Protein AF-A0A7J9YSD1-F1 (afdb_monomer_lite)

Foldseek 3Di:
DPVVVVVPDDVVCVVVVVVVVVVVVCLCPVQLVVQLVVDDDPVSNVVSNVVSVVVVVVVVVVVVVVVVVCVVCVVVVVVVVVD

Sequence (83 aa):
MTVFFAARIGTEYLLFGGAGLVSLLAFAALILAPAIGSFGRTWEKATAVLVSVFVLAALLAIGVAIGVLIVYYWDDINHLFGG

Radius of gyration: 18.74 Å; chains: 1; bounding box: 45×14×51 Å

Secondary structure (DSSP, 8-state):
--HHHHTTS-HHHHHHHHHHHHHHHHHIIIIIHHHHHT-SSHHHHHHHHHHHHHHHHHHHHHHHHHHHHHHHTHHHHHHHTT-

Structure (mmCIF, N/CA/C/O backbone):
data_AF-A0A7J9YSD1-F1
#
_entry.id   AF-A0A7J9YSD1-F1
#
loop_
_atom_site.group_PDB
_atom_site.id
_atom_site.type_symbol
_atom_site.label_atom_id
_atom_site.label_alt_id
_atom_site.label_comp_id
_atom_site.label_asym_id
_atom_site.label_entity_id
_atom_site.label_seq_id
_atom_site.pdbx_PDB_ins_code
_atom_site.Cartn_x
_atom_site.Cartn_y
_atom_site.Cartn_z
_atom_site.occupancy
_atom_site.B_iso_or_equiv
_atom_site.auth_seq_id
_atom_site.auth_comp_id
_atom_site.auth_asym_id
_atom_site.auth_atom_id
_atom_site.pdbx_PDB_model_num
ATOM 1 N N . MET A 1 1 ? 26.674 3.485 9.669 1.00 46.41 1 MET A N 1
ATOM 2 C CA . MET A 1 1 ? 26.583 2.006 9.611 1.00 46.41 1 MET A CA 1
ATOM 3 C C . MET A 1 1 ? 25.308 1.489 8.917 1.00 46.41 1 MET A C 1
ATOM 5 O O . MET A 1 1 ? 25.066 0.296 8.944 1.00 46.41 1 MET A O 1
ATOM 9 N N . THR A 1 2 ? 24.516 2.335 8.242 1.00 52.38 2 THR A N 1
ATOM 10 C CA . THR A 1 2 ? 23.284 1.933 7.517 1.00 52.38 2 THR A CA 1
ATOM 11 C C . THR A 1 2 ? 23.401 2.045 5.990 1.00 52.38 2 THR A C 1
ATOM 13 O O . THR A 1 2 ? 22.723 1.328 5.264 1.00 52.38 2 THR A O 1
ATOM 16 N N . VAL A 1 3 ? 24.316 2.879 5.484 1.00 54.91 3 VAL A N 1
ATOM 17 C CA . VAL A 1 3 ? 24.467 3.159 4.040 1.00 54.91 3 VAL A CA 1
ATOM 18 C C . VAL A 1 3 ? 25.049 1.971 3.250 1.00 54.91 3 VAL A C 1
ATOM 20 O O . VAL A 1 3 ? 24.754 1.801 2.072 1.00 54.91 3 VAL A O 1
ATOM 23 N N . PHE A 1 4 ? 25.815 1.090 3.905 1.00 52.75 4 PHE A N 1
ATOM 24 C CA . PHE A 1 4 ? 26.447 -0.070 3.257 1.00 52.75 4 PHE A CA 1
ATOM 25 C C . PHE A 1 4 ? 25.460 -1.169 2.821 1.00 52.75 4 PHE A C 1
ATOM 27 O O . PHE A 1 4 ? 25.783 -1.932 1.914 1.00 52.75 4 PHE A O 1
ATOM 34 N N . PHE A 1 5 ? 24.266 -1.249 3.427 1.00 53.38 5 PHE A N 1
ATOM 35 C CA . PHE A 1 5 ? 23.226 -2.206 3.020 1.00 53.38 5 PHE A CA 1
ATOM 36 C C . PHE A 1 5 ? 22.494 -1.748 1.755 1.00 53.38 5 PHE A C 1
ATOM 38 O O . PHE A 1 5 ? 22.340 -2.535 0.828 1.00 53.38 5 PHE A O 1
ATOM 45 N N . ALA A 1 6 ? 22.112 -0.468 1.677 1.00 56.91 6 ALA A N 1
ATOM 46 C CA . ALA A 1 6 ? 21.460 0.098 0.494 1.00 56.91 6 ALA A CA 1
ATOM 47 C C . ALA A 1 6 ? 22.362 0.058 -0.752 1.00 56.91 6 ALA A C 1
ATOM 49 O O . ALA A 1 6 ? 21.875 -0.183 -1.848 1.00 56.91 6 ALA A O 1
ATOM 50 N N . ALA A 1 7 ? 23.681 0.211 -0.586 1.00 61.09 7 ALA A N 1
ATOM 51 C CA . ALA A 1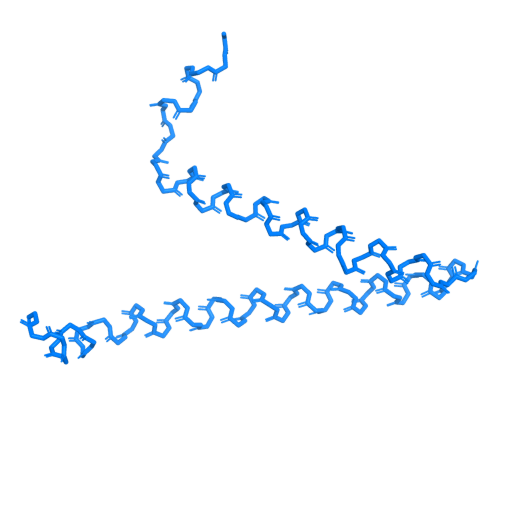 7 ? 24.641 0.199 -1.691 1.00 61.09 7 ALA A CA 1
ATOM 52 C C . ALA A 1 7 ? 24.787 -1.161 -2.410 1.00 61.09 7 ALA A C 1
ATOM 54 O O . ALA A 1 7 ? 25.351 -1.207 -3.500 1.00 61.09 7 ALA A O 1
ATOM 55 N N . ARG A 1 8 ? 24.312 -2.271 -1.819 1.00 66.25 8 ARG A N 1
ATOM 56 C CA . ARG A 1 8 ? 24.320 -3.607 -2.452 1.00 66.25 8 ARG A CA 1
ATOM 57 C C . ARG A 1 8 ? 22.987 -4.008 -3.079 1.00 66.25 8 ARG A C 1
ATOM 59 O O . ARG A 1 8 ? 22.918 -5.051 -3.722 1.00 66.25 8 ARG A O 1
ATOM 66 N N . ILE A 1 9 ? 21.937 -3.228 -2.852 1.00 70.69 9 ILE A N 1
ATOM 67 C CA . ILE A 1 9 ? 20.592 -3.515 -3.337 1.00 70.69 9 ILE A CA 1
ATOM 68 C C . ILE A 1 9 ? 20.404 -2.740 -4.646 1.00 70.69 9 ILE A C 1
ATOM 70 O O . ILE A 1 9 ? 20.705 -1.549 -4.704 1.00 70.69 9 ILE A O 1
ATOM 74 N N . GLY A 1 10 ? 19.930 -3.414 -5.699 1.00 78.69 10 GLY A N 1
ATOM 75 C CA . GLY A 1 10 ? 19.643 -2.771 -6.985 1.00 78.69 10 GLY A CA 1
ATOM 76 C C . GLY A 1 10 ? 18.668 -1.601 -6.826 1.00 78.69 10 GLY A C 1
ATOM 77 O O . GLY A 1 10 ? 17.748 -1.659 -6.004 1.00 78.69 10 GLY A O 1
ATOM 78 N N . THR A 1 11 ? 18.866 -0.528 -7.596 1.00 81.44 11 THR A N 1
ATOM 79 C CA . THR A 1 11 ? 18.061 0.699 -7.492 1.00 81.44 11 THR A CA 1
ATOM 80 C C . THR A 1 11 ? 16.572 0.423 -7.699 1.00 81.44 11 THR A C 1
ATOM 82 O O . THR A 1 11 ? 15.754 1.032 -7.009 1.00 81.44 11 THR A O 1
ATOM 85 N N . GLU A 1 12 ? 16.207 -0.549 -8.546 1.00 83.94 12 GLU A N 1
ATOM 86 C CA . GLU A 1 12 ? 14.821 -1.005 -8.695 1.00 83.94 12 GLU A CA 1
ATOM 87 C C . GLU A 1 12 ? 14.167 -1.388 -7.360 1.00 83.94 12 GLU A C 1
ATOM 89 O O . GLU A 1 12 ? 13.052 -0.957 -7.077 1.00 83.94 12 GLU A O 1
ATOM 94 N N . TYR A 1 13 ? 14.851 -2.126 -6.487 1.00 82.56 13 TYR A N 1
ATOM 95 C CA . TYR A 1 13 ? 14.277 -2.557 -5.212 1.00 82.56 13 TYR A CA 1
ATOM 96 C C . TYR A 1 13 ? 14.083 -1.390 -4.245 1.00 82.56 13 TYR A C 1
ATOM 98 O O . TYR A 1 13 ? 13.133 -1.397 -3.467 1.00 82.56 13 TYR A O 1
ATOM 106 N N . LEU A 1 14 ? 14.954 -0.379 -4.291 1.00 86.38 14 LEU A N 1
ATOM 107 C CA . LEU A 1 14 ? 14.780 0.833 -3.489 1.00 86.38 14 LEU A CA 1
ATOM 108 C C . LEU A 1 14 ? 13.596 1.663 -3.993 1.00 86.38 14 LEU A C 1
ATOM 110 O O . LEU A 1 14 ? 12.820 2.162 -3.181 1.00 86.38 14 LEU A O 1
ATOM 114 N N . LEU A 1 15 ? 13.424 1.771 -5.313 1.00 87.56 15 LEU A N 1
ATOM 115 C CA . LEU A 1 15 ? 12.314 2.503 -5.922 1.00 87.56 15 LEU A CA 1
ATOM 116 C C . LEU A 1 15 ? 10.978 1.790 -5.695 1.00 87.56 15 LEU A C 1
ATOM 118 O O . LEU A 1 15 ? 10.068 2.373 -5.111 1.00 87.56 15 LEU A O 1
ATOM 122 N N . PHE A 1 16 ? 10.860 0.524 -6.095 1.00 86.50 16 PHE A N 1
ATOM 123 C CA . PHE A 1 16 ? 9.617 -0.237 -5.961 1.00 86.50 16 PHE A CA 1
ATOM 124 C C . PHE A 1 16 ? 9.315 -0.603 -4.508 1.00 86.50 16 PHE A C 1
ATOM 126 O O . PHE A 1 16 ? 8.170 -0.494 -4.074 1.00 86.50 16 PHE A O 1
ATOM 133 N N . GLY A 1 17 ? 10.330 -0.981 -3.728 1.00 88.94 17 GLY A N 1
ATOM 134 C CA . GLY A 1 17 ? 10.171 -1.263 -2.302 1.00 88.94 17 GLY A CA 1
ATOM 135 C C . GLY A 1 17 ? 9.815 -0.009 -1.505 1.00 88.94 17 GLY A C 1
ATOM 136 O O . GLY A 1 17 ? 8.920 -0.054 -0.661 1.00 88.94 17 GLY A O 1
ATOM 137 N N . GLY A 1 18 ? 10.451 1.126 -1.810 1.00 91.38 18 GLY A N 1
ATOM 138 C CA . GLY A 1 18 ? 10.127 2.419 -1.208 1.00 91.38 18 GLY A CA 1
ATOM 139 C C . GLY A 1 18 ? 8.720 2.889 -1.568 1.00 91.38 18 GLY A C 1
ATOM 140 O O . GLY A 1 18 ? 7.948 3.232 -0.675 1.00 91.38 18 GLY A O 1
ATOM 141 N N . ALA A 1 19 ? 8.353 2.838 -2.851 1.00 92.19 19 ALA A N 1
ATOM 142 C CA . ALA A 1 19 ? 7.005 3.168 -3.305 1.00 92.19 19 ALA A CA 1
ATOM 143 C C . ALA A 1 19 ? 5.952 2.276 -2.632 1.00 92.19 19 ALA A C 1
ATOM 145 O O . ALA A 1 19 ? 4.990 2.794 -2.072 1.00 92.19 19 ALA A O 1
ATOM 146 N N . GLY A 1 20 ? 6.171 0.958 -2.590 1.00 91.88 20 GLY A N 1
ATOM 147 C CA . GLY A 1 20 ? 5.275 0.019 -1.916 1.00 91.88 20 GLY A CA 1
ATOM 148 C C . GLY A 1 20 ? 5.111 0.319 -0.425 1.00 91.88 20 GLY A C 1
ATOM 149 O O . GLY A 1 20 ? 3.991 0.322 0.086 1.00 91.88 20 GLY A O 1
ATOM 150 N N . LEU A 1 21 ? 6.201 0.644 0.274 1.00 94.88 21 LEU A N 1
ATOM 151 C CA . LEU A 1 21 ? 6.154 1.015 1.688 1.00 94.88 21 LEU A CA 1
ATOM 152 C C . LEU A 1 21 ? 5.379 2.318 1.913 1.00 94.88 21 LEU A C 1
ATOM 154 O O . LEU A 1 21 ? 4.525 2.377 2.797 1.00 94.88 21 LEU A O 1
ATOM 158 N N . VAL A 1 22 ? 5.621 3.344 1.094 1.00 95.69 22 VAL A N 1
ATOM 159 C CA . VAL A 1 22 ? 4.874 4.609 1.155 1.00 95.69 22 VAL A CA 1
ATOM 160 C C . VAL A 1 22 ? 3.388 4.376 0.874 1.00 95.69 22 VAL A C 1
ATOM 162 O O . VAL A 1 22 ? 2.548 4.902 1.601 1.00 95.69 22 VAL A O 1
ATOM 165 N N . SER A 1 23 ? 3.041 3.545 -0.110 1.00 94.25 23 SER A N 1
ATOM 166 C CA . SER A 1 23 ? 1.651 3.184 -0.401 1.00 94.25 23 SER A CA 1
ATOM 167 C C . SER A 1 23 ? 0.976 2.454 0.762 1.00 94.25 23 SER A C 1
ATOM 169 O O . SER A 1 23 ? -0.172 2.758 1.081 1.00 94.25 23 SER A O 1
ATOM 171 N N . LEU A 1 24 ? 1.675 1.537 1.440 1.00 95.00 24 LEU A N 1
ATOM 172 C CA . LEU A 1 24 ? 1.147 0.853 2.627 1.00 95.00 24 LEU A CA 1
ATOM 173 C C . LEU A 1 24 ? 0.915 1.819 3.791 1.00 95.00 24 LEU A C 1
ATOM 175 O O . LEU A 1 24 ? -0.116 1.735 4.460 1.00 95.00 24 LEU A O 1
ATOM 179 N N . LEU A 1 25 ? 1.835 2.760 4.014 1.00 97.25 25 LEU A N 1
ATOM 180 C CA . LEU A 1 25 ? 1.661 3.807 5.021 1.00 97.25 25 LEU A CA 1
ATOM 181 C C . LEU A 1 25 ? 0.477 4.717 4.682 1.00 97.25 25 LEU A C 1
ATOM 183 O O . LEU A 1 25 ? -0.332 5.016 5.560 1.00 97.25 25 LEU A O 1
ATOM 187 N N . ALA A 1 26 ? 0.333 5.107 3.41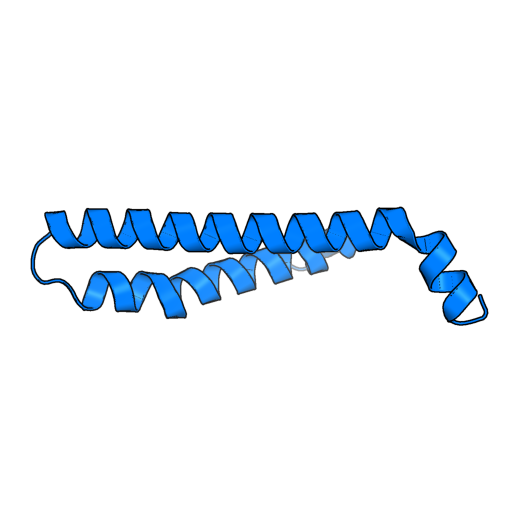4 1.00 95.69 26 ALA A N 1
ATOM 188 C CA . ALA A 1 26 ? -0.797 5.899 2.946 1.00 95.69 26 ALA A CA 1
ATOM 189 C C . ALA A 1 26 ? -2.126 5.153 3.137 1.00 95.69 26 ALA A C 1
ATOM 191 O O . ALA A 1 26 ? -3.076 5.732 3.654 1.00 95.69 26 ALA A O 1
ATOM 192 N N . PHE A 1 27 ? -2.190 3.861 2.808 1.00 95.19 27 PHE A N 1
ATOM 193 C CA . PHE A 1 27 ? -3.362 3.024 3.073 1.00 95.19 27 PHE A CA 1
ATOM 194 C C . PHE A 1 27 ? -3.702 2.974 4.569 1.00 95.19 27 PHE A C 1
ATOM 196 O O . PHE A 1 27 ? -4.851 3.204 4.957 1.00 95.19 27 PHE A O 1
ATOM 203 N N . ALA A 1 28 ? -2.708 2.714 5.421 1.00 95.06 28 ALA A N 1
ATOM 204 C CA . ALA A 1 28 ? -2.913 2.626 6.860 1.00 95.06 28 ALA A CA 1
ATOM 205 C C . ALA A 1 28 ? -3.429 3.951 7.445 1.00 95.06 28 ALA A C 1
ATOM 207 O O . ALA A 1 28 ? -4.365 3.945 8.241 1.00 95.06 28 ALA A O 1
ATOM 208 N N . ALA A 1 29 ? -2.853 5.082 7.028 1.00 96.00 29 ALA A N 1
ATOM 209 C CA . ALA A 1 29 ? -3.181 6.400 7.561 1.00 96.00 29 ALA A CA 1
ATOM 210 C C . ALA A 1 29 ? -4.472 6.998 6.980 1.00 96.00 29 ALA A C 1
ATOM 212 O O . ALA A 1 29 ? -5.254 7.588 7.721 1.00 96.00 29 ALA A O 1
ATOM 213 N N . LEU A 1 30 ? -4.699 6.866 5.671 1.00 93.75 30 LEU A N 1
ATOM 214 C CA . LEU A 1 30 ? -5.784 7.559 4.965 1.00 93.75 30 LEU A CA 1
ATOM 215 C C . LEU A 1 30 ? -7.048 6.715 4.806 1.00 93.75 30 LEU A C 1
ATOM 217 O O . LEU A 1 30 ? -8.119 7.277 4.602 1.00 93.75 30 LEU A O 1
ATOM 221 N N . ILE A 1 31 ? -6.943 5.386 4.883 1.00 93.44 31 ILE A N 1
ATOM 222 C CA . ILE A 1 31 ? -8.082 4.481 4.688 1.00 93.44 31 ILE A CA 1
ATOM 223 C C . ILE A 1 31 ? -8.365 3.726 5.982 1.00 93.44 31 ILE A C 1
ATOM 225 O O . ILE A 1 31 ? -9.436 3.878 6.565 1.00 93.44 31 ILE A O 1
ATOM 229 N N . LEU A 1 32 ? -7.399 2.946 6.473 1.00 91.69 32 LEU A N 1
ATOM 230 C CA . LEU A 1 32 ? -7.640 2.022 7.580 1.00 91.69 32 LEU A CA 1
ATOM 231 C C . LEU A 1 32 ? -7.878 2.740 8.919 1.00 91.69 32 LEU A C 1
ATOM 233 O O . LEU A 1 32 ? -8.825 2.413 9.632 1.00 91.69 32 LEU A O 1
ATOM 237 N N . ALA A 1 33 ? -7.041 3.722 9.264 1.00 94.06 33 ALA A N 1
ATOM 238 C CA . ALA A 1 33 ? -7.165 4.484 10.504 1.00 94.06 33 ALA A CA 1
ATOM 239 C C . ALA A 1 33 ? -8.522 5.207 10.641 1.00 94.06 33 ALA A C 1
ATOM 241 O O . ALA A 1 33 ? -9.192 4.983 11.656 1.00 94.06 33 ALA A O 1
ATOM 242 N N . PRO A 1 34 ? -8.990 6.012 9.662 1.00 91.00 34 PRO A N 1
ATOM 243 C 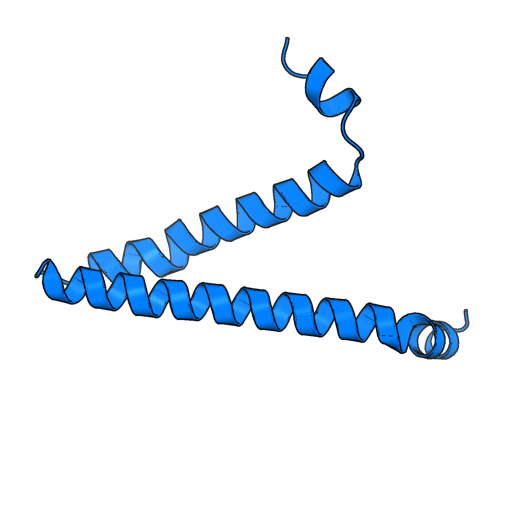CA . PRO A 1 34 ? -10.308 6.635 9.758 1.00 91.00 34 PRO A CA 1
ATOM 244 C C . PRO A 1 34 ? -11.443 5.606 9.707 1.00 91.00 34 PRO A C 1
ATOM 246 O O . PRO A 1 34 ? -12.404 5.751 10.458 1.00 91.00 34 PRO A O 1
ATOM 249 N N . ALA A 1 35 ? -11.315 4.531 8.917 1.00 91.50 35 ALA A N 1
ATOM 250 C CA . ALA A 1 35 ? -12.332 3.483 8.854 1.00 91.50 35 ALA A CA 1
ATOM 251 C C . ALA A 1 35 ? -12.565 2.823 10.220 1.00 91.50 35 ALA A C 1
ATOM 253 O O . ALA A 1 35 ? -13.706 2.676 10.641 1.00 91.50 35 ALA A O 1
ATOM 254 N N . ILE A 1 36 ? -11.503 2.467 10.950 1.00 91.31 36 ILE A N 1
ATOM 255 C CA . ILE A 1 36 ? -11.619 1.896 12.303 1.00 91.31 36 ILE A CA 1
ATOM 256 C C . ILE A 1 36 ? -12.090 2.954 13.313 1.00 91.31 36 ILE A C 1
ATOM 258 O O . ILE A 1 36 ? -12.825 2.627 14.248 1.00 91.31 36 ILE A O 1
ATOM 262 N N . GLY A 1 37 ? -11.666 4.209 13.138 1.00 88.50 37 GLY A N 1
ATOM 263 C CA . GLY A 1 37 ? -12.008 5.329 14.015 1.00 88.50 37 GLY A CA 1
ATOM 264 C C . GLY A 1 37 ? -13.494 5.697 14.014 1.00 88.50 37 GLY A C 1
ATOM 265 O O . GLY A 1 37 ? -13.996 6.167 15.031 1.00 88.50 37 GLY A O 1
ATOM 266 N N . SER A 1 38 ? -14.217 5.442 12.920 1.00 89.12 38 SER A N 1
ATOM 267 C CA . SER A 1 38 ? -15.650 5.749 12.808 1.00 89.12 38 SER A CA 1
ATOM 268 C C . SER A 1 38 ? -16.572 4.804 13.586 1.00 89.12 38 SER A C 1
ATOM 270 O O . SER A 1 38 ? -17.722 5.163 13.831 1.00 89.12 38 SER A O 1
ATOM 272 N N . PHE A 1 39 ? -16.106 3.616 13.989 1.00 87.44 39 PHE A N 1
ATOM 273 C CA . PHE A 1 39 ? -16.954 2.607 14.632 1.00 87.44 39 PHE A CA 1
ATOM 274 C C . PHE A 1 39 ? -16.706 2.498 16.139 1.00 87.44 39 PHE A C 1
ATOM 276 O O . PHE A 1 39 ? -15.567 2.458 16.606 1.00 87.44 39 PHE A O 1
ATOM 283 N N . GLY A 1 40 ? -17.786 2.395 16.917 1.00 81.94 40 GLY A N 1
ATOM 284 C CA . GLY A 1 40 ? -17.719 2.264 18.376 1.00 81.94 40 GLY A CA 1
ATOM 285 C C . GLY A 1 40 ? -17.494 0.826 18.850 1.00 81.94 40 GLY A C 1
ATOM 286 O O . GLY A 1 40 ? -16.794 0.600 19.838 1.00 81.94 40 GLY A O 1
ATOM 287 N N . ARG A 1 41 ? -18.051 -0.167 18.143 1.00 89.31 41 ARG A N 1
ATOM 288 C CA . ARG A 1 41 ? -18.002 -1.585 18.536 1.00 89.31 41 ARG A CA 1
ATOM 289 C C . ARG A 1 41 ? -16.878 -2.349 17.838 1.00 89.31 41 ARG A C 1
ATOM 291 O O . ARG A 1 41 ? -16.632 -2.181 16.648 1.00 89.31 41 ARG A O 1
ATOM 298 N N . THR A 1 42 ? -16.244 -3.271 18.563 1.00 85.94 42 THR A N 1
ATOM 299 C CA . THR A 1 42 ? -15.123 -4.089 18.059 1.00 85.94 42 THR A CA 1
ATOM 300 C C . THR A 1 42 ? -15.494 -4.943 16.841 1.00 85.94 42 THR A C 1
ATOM 302 O O . THR A 1 42 ? -14.688 -5.086 15.928 1.00 85.94 42 THR A O 1
ATOM 305 N N . TRP A 1 43 ? -16.724 -5.463 16.783 1.00 82.06 43 TRP A N 1
ATOM 306 C CA . TRP A 1 43 ? -17.199 -6.262 15.645 1.00 82.06 43 TRP A CA 1
ATOM 307 C C . TRP A 1 43 ? -17.402 -5.436 14.367 1.00 82.06 43 TRP A C 1
ATOM 309 O O . TRP A 1 43 ? -17.117 -5.917 13.277 1.00 82.06 43 TRP A O 1
ATOM 319 N N . GLU A 1 44 ? -17.820 -4.176 14.491 1.00 87.44 44 GLU A N 1
ATOM 320 C CA . GLU A 1 44 ? -17.944 -3.257 13.350 1.00 87.44 44 GLU A CA 1
ATOM 321 C C . GLU A 1 44 ? -16.561 -2.866 12.812 1.00 87.44 44 GLU A C 1
ATOM 323 O O . GLU A 1 44 ? -16.345 -2.841 11.600 1.00 87.44 44 GLU A O 1
ATOM 328 N N . LYS A 1 45 ? -15.585 -2.668 13.710 1.00 89.81 45 LYS A N 1
ATOM 329 C CA . LYS A 1 45 ? -14.181 -2.423 13.344 1.00 89.81 45 LYS A CA 1
ATOM 330 C C . LYS A 1 45 ? -13.582 -3.580 12.546 1.00 89.81 45 LYS A C 1
ATOM 332 O O . LYS A 1 45 ? -12.866 -3.331 11.584 1.00 89.81 45 LYS A O 1
ATOM 337 N N . ALA A 1 46 ? -13.884 -4.829 12.907 1.00 89.88 46 ALA A N 1
ATOM 338 C CA . ALA A 1 46 ? -13.398 -5.996 12.169 1.00 89.88 46 ALA A CA 1
ATOM 339 C C . ALA A 1 46 ? -13.908 -6.007 10.716 1.00 89.88 46 ALA A C 1
ATOM 341 O O . ALA A 1 46 ? -13.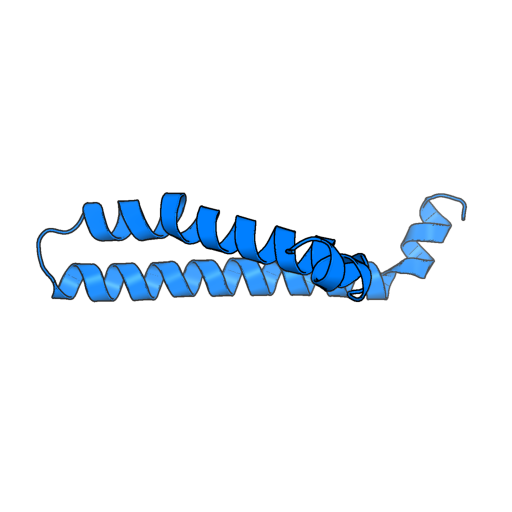126 -6.207 9.786 1.00 89.88 46 ALA A O 1
ATOM 342 N N . THR A 1 47 ? -15.191 -5.707 10.506 1.00 91.19 47 THR A N 1
ATOM 343 C CA . THR A 1 47 ? -15.766 -5.577 9.159 1.00 91.19 47 THR A CA 1
ATOM 344 C C . THR A 1 47 ? -15.153 -4.404 8.394 1.00 91.19 47 THR A C 1
ATOM 346 O O . THR A 1 47 ? -14.825 -4.544 7.218 1.00 91.19 47 THR A O 1
ATOM 349 N N . ALA A 1 48 ? -14.923 -3.266 9.054 1.00 92.00 48 ALA A N 1
ATOM 350 C CA . ALA A 1 48 ? -14.275 -2.105 8.445 1.00 92.00 48 ALA A CA 1
ATOM 351 C C . ALA A 1 48 ? -12.843 -2.410 7.976 1.00 92.00 48 ALA A C 1
ATOM 353 O O . ALA A 1 48 ? -12.448 -2.010 6.879 1.00 92.00 48 ALA A O 1
ATOM 354 N N . VAL A 1 49 ? -12.080 -3.164 8.775 1.00 92.06 49 VAL A N 1
ATOM 355 C CA . VAL A 1 49 ? -10.747 -3.656 8.400 1.00 92.06 49 VAL A CA 1
ATOM 356 C C . VAL A 1 49 ? -10.843 -4.561 7.176 1.00 92.06 49 VAL A C 1
ATOM 358 O O . VAL A 1 49 ? -10.096 -4.361 6.223 1.00 92.06 49 VAL A O 1
ATOM 361 N N . LEU A 1 50 ? -11.778 -5.515 7.169 1.00 94.81 50 LEU A N 1
ATOM 362 C CA . LEU A 1 50 ? -11.966 -6.445 6.053 1.00 94.81 50 LEU A CA 1
ATOM 363 C C . LEU A 1 50 ? -12.261 -5.698 4.747 1.00 94.81 50 LEU A C 1
ATOM 365 O O . LEU A 1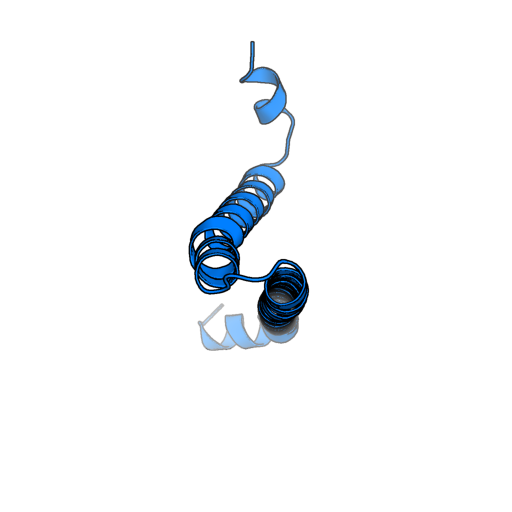 50 ? -11.605 -5.945 3.735 1.00 94.81 50 LEU A O 1
ATOM 369 N N . VAL A 1 51 ? -13.189 -4.739 4.775 1.00 93.12 51 VAL A N 1
ATOM 370 C CA . VAL A 1 51 ? -13.518 -3.914 3.602 1.00 93.12 51 VAL A CA 1
ATOM 371 C C . VAL A 1 51 ? -12.327 -3.051 3.180 1.00 93.12 51 VAL A C 1
ATOM 373 O O . VAL A 1 51 ? -12.040 -2.943 1.992 1.00 93.12 51 VAL A O 1
ATOM 376 N N . SER A 1 52 ? -11.575 -2.486 4.125 1.00 93.69 52 SER A N 1
ATOM 377 C CA . SER A 1 52 ? -10.371 -1.706 3.807 1.00 93.69 52 SER A CA 1
ATOM 378 C C . SER A 1 52 ? -9.305 -2.570 3.122 1.00 93.69 52 SER A C 1
ATOM 380 O O . SER A 1 52 ? -8.725 -2.161 2.121 1.00 93.69 52 SER A O 1
ATOM 382 N N . VAL A 1 53 ? -9.072 -3.794 3.602 1.00 94.62 53 VAL A N 1
ATOM 383 C CA . VAL A 1 53 ? -8.146 -4.745 2.963 1.00 94.62 53 VAL A CA 1
ATOM 384 C C . VAL A 1 53 ? -8.632 -5.138 1.566 1.00 94.62 53 VAL A C 1
ATOM 386 O O . VAL A 1 53 ? -7.816 -5.254 0.655 1.00 94.62 53 VAL A O 1
ATOM 389 N N . PHE A 1 54 ? -9.944 -5.276 1.357 1.00 94.88 54 PHE A N 1
ATOM 390 C CA . PHE A 1 54 ? -10.504 -5.475 0.020 1.00 94.88 54 PHE A CA 1
ATOM 391 C C . PHE A 1 54 ? -10.186 -4.298 -0.917 1.00 94.88 54 PHE A C 1
ATOM 393 O O . PHE A 1 54 ? -9.772 -4.516 -2.054 1.00 94.88 54 PHE A O 1
ATOM 400 N N . VAL A 1 55 ? -10.289 -3.054 -0.436 1.00 94.62 55 VAL A N 1
ATOM 401 C CA . VAL A 1 55 ? -9.880 -1.865 -1.204 1.00 94.62 55 VAL A CA 1
ATOM 402 C C . VAL A 1 55 ? -8.385 -1.900 -1.526 1.00 94.62 55 VAL A C 1
ATOM 404 O O . VAL A 1 55 ? -8.011 -1.645 -2.668 1.00 94.62 55 VAL A O 1
ATOM 407 N N . LEU A 1 56 ? -7.526 -2.267 -0.568 1.00 95.06 56 LEU A N 1
ATOM 408 C CA . LEU A 1 56 ? -6.091 -2.435 -0.821 1.00 95.06 56 LEU A CA 1
ATOM 409 C C . LEU A 1 56 ? -5.840 -3.474 -1.921 1.00 95.06 56 LEU A C 1
ATOM 411 O O . LEU A 1 56 ? -5.081 -3.211 -2.850 1.00 95.06 56 LEU A O 1
ATOM 415 N N . ALA A 1 57 ? -6.506 -4.627 -1.850 1.00 96.56 57 ALA A N 1
ATOM 416 C CA . ALA A 1 57 ? -6.395 -5.671 -2.861 1.00 96.56 57 ALA A CA 1
ATOM 417 C C . ALA A 1 57 ? -6.848 -5.180 -4.245 1.00 96.56 57 ALA A C 1
ATOM 419 O O . ALA A 1 57 ? -6.172 -5.450 -5.234 1.00 96.56 57 ALA A O 1
ATOM 420 N N . ALA A 1 58 ? -7.939 -4.412 -4.321 1.00 96.69 58 ALA A N 1
ATOM 421 C CA . ALA A 1 58 ? -8.408 -3.818 -5.569 1.00 96.69 58 ALA A CA 1
ATOM 422 C C . ALA A 1 58 ? -7.391 -2.823 -6.153 1.00 96.69 58 ALA A C 1
ATOM 424 O O . ALA A 1 58 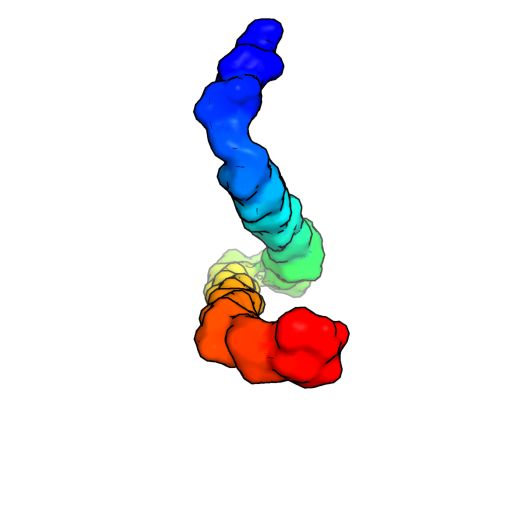? -7.086 -2.891 -7.341 1.00 96.69 58 ALA A O 1
ATOM 425 N N . LEU A 1 59 ? -6.813 -1.944 -5.327 1.00 94.75 59 LEU A N 1
ATOM 426 C CA . LEU A 1 59 ? -5.781 -0.995 -5.761 1.00 94.75 59 LEU A CA 1
ATOM 427 C C . LEU A 1 59 ? -4.529 -1.711 -6.279 1.00 94.75 59 LEU A C 1
ATOM 429 O O . LEU A 1 59 ? -3.994 -1.333 -7.320 1.00 94.75 59 LEU A O 1
ATOM 433 N N . LEU A 1 60 ? -4.090 -2.767 -5.590 1.00 95.19 60 LEU A N 1
ATOM 434 C CA . LEU A 1 60 ? -2.969 -3.593 -6.036 1.00 95.19 60 LEU A CA 1
ATOM 435 C C . LEU A 1 60 ? -3.288 -4.302 -7.355 1.00 95.19 60 LEU A C 1
ATOM 437 O O . LEU A 1 60 ? -2.475 -4.262 -8.273 1.00 95.19 60 LEU A O 1
ATOM 441 N N . ALA A 1 61 ? -4.472 -4.904 -7.477 1.00 96.69 61 ALA A N 1
ATOM 442 C CA . ALA A 1 61 ? -4.897 -5.588 -8.694 1.00 96.69 61 ALA A CA 1
ATOM 443 C C . ALA A 1 61 ? -4.947 -4.634 -9.895 1.00 96.69 61 ALA A C 1
ATOM 445 O O . ALA A 1 61 ? -4.439 -4.972 -10.962 1.00 96.69 61 ALA A O 1
ATOM 446 N N . ILE A 1 62 ? -5.493 -3.428 -9.716 1.00 97.00 62 ILE A N 1
ATOM 447 C CA . ILE A 1 62 ? -5.523 -2.392 -10.754 1.00 97.00 62 ILE A CA 1
ATOM 448 C C . ILE A 1 62 ? -4.101 -1.962 -11.123 1.00 97.00 62 ILE A C 1
ATOM 450 O O . ILE A 1 62 ? -3.771 -1.914 -12.305 1.00 97.00 62 ILE A O 1
ATOM 454 N N . GLY A 1 63 ? -3.243 -1.690 -10.135 1.00 93.44 63 GLY A N 1
ATOM 455 C CA . GLY A 1 63 ? -1.855 -1.294 -10.379 1.00 93.44 63 GLY A CA 1
ATOM 456 C C . GLY A 1 63 ? -1.073 -2.352 -11.160 1.00 93.44 63 GLY A C 1
ATOM 457 O O . GLY A 1 63 ? -0.396 -2.026 -12.133 1.00 93.44 63 GLY A O 1
ATOM 458 N N . VAL A 1 64 ? -1.223 -3.626 -10.790 1.00 95.38 64 VAL A N 1
ATOM 459 C CA . VAL A 1 64 ? -0.617 -4.755 -11.509 1.00 95.38 64 VAL A CA 1
ATOM 460 C C . VAL A 1 64 ? -1.194 -4.879 -12.916 1.00 95.38 64 VAL A C 1
ATOM 462 O O . VAL A 1 64 ? -0.426 -5.017 -13.860 1.00 95.38 64 VAL A O 1
ATOM 465 N N . ALA A 1 65 ? -2.515 -4.790 -13.085 1.00 97.44 65 ALA A N 1
ATOM 466 C CA . ALA A 1 65 ? -3.150 -4.886 -14.397 1.00 97.44 65 ALA A CA 1
ATOM 467 C C . ALA A 1 65 ? -2.661 -3.786 -15.350 1.00 97.44 65 ALA A C 1
ATOM 469 O O . ALA A 1 65 ? -2.312 -4.079 -16.491 1.00 97.44 65 ALA A O 1
ATOM 470 N N . ILE A 1 66 ? -2.567 -2.540 -14.874 1.00 96.31 66 ILE A N 1
ATOM 471 C CA . ILE A 1 66 ? -2.019 -1.418 -15.647 1.00 96.31 66 ILE A CA 1
ATOM 472 C C . ILE A 1 66 ? -0.545 -1.666 -15.980 1.00 96.31 66 ILE A C 1
ATOM 474 O O . ILE A 1 66 ? -0.152 -1.513 -17.133 1.00 96.31 66 ILE A O 1
ATOM 478 N N . GLY A 1 67 ? 0.265 -2.082 -15.001 1.00 93.00 67 GLY A N 1
ATOM 479 C CA . GLY A 1 67 ? 1.680 -2.382 -15.223 1.00 93.00 67 GLY A CA 1
ATOM 480 C C . GLY A 1 67 ? 1.885 -3.470 -16.279 1.00 93.00 67 GLY A C 1
ATOM 481 O O . GLY A 1 67 ? 2.686 -3.298 -17.194 1.00 93.00 67 GLY A O 1
ATOM 482 N N . VAL A 1 68 ? 1.111 -4.555 -16.205 1.00 96.44 68 VAL A N 1
ATOM 483 C CA . VAL A 1 68 ? 1.136 -5.643 -17.192 1.00 96.44 68 VAL A CA 1
ATOM 484 C C . VAL A 1 68 ? 0.688 -5.156 -18.568 1.00 96.44 68 VAL A C 1
ATOM 486 O O . VAL A 1 68 ? 1.343 -5.484 -19.550 1.00 96.44 68 VAL A O 1
ATOM 489 N N . LEU A 1 69 ? -0.381 -4.358 -18.656 1.00 96.75 69 LEU A N 1
ATOM 490 C CA . LEU A 1 69 ? -0.846 -3.792 -19.927 1.00 96.75 69 LEU A CA 1
ATOM 491 C C . LEU A 1 69 ? 0.233 -2.933 -20.595 1.00 96.75 69 LEU A C 1
ATOM 493 O O . LEU A 1 69 ? 0.470 -3.089 -21.787 1.00 96.75 69 LEU A O 1
ATOM 497 N N . ILE A 1 70 ? 0.913 -2.069 -19.837 1.00 94.81 70 ILE A N 1
ATOM 498 C CA . ILE A 1 70 ? 1.993 -1.223 -20.366 1.00 94.81 70 ILE A CA 1
ATOM 499 C C . ILE A 1 70 ? 3.141 -2.080 -20.901 1.00 94.81 70 ILE A C 1
ATOM 501 O O . ILE A 1 70 ? 3.630 -1.824 -21.996 1.00 94.81 70 ILE A O 1
ATOM 505 N N . VAL A 1 71 ? 3.562 -3.099 -20.146 1.00 94.12 71 VAL A N 1
ATOM 506 C CA . VAL A 1 71 ? 4.645 -3.999 -20.569 1.00 94.12 71 VAL A CA 1
ATOM 507 C C . VAL A 1 71 ? 4.243 -4.803 -21.806 1.00 94.12 71 VAL A C 1
ATOM 509 O O . VAL A 1 71 ? 5.057 -4.985 -22.704 1.00 94.12 71 VAL A O 1
ATOM 512 N N . TYR A 1 72 ? 2.995 -5.266 -21.872 1.00 96.38 72 TYR A N 1
ATOM 513 C CA . TYR A 1 72 ? 2.494 -6.055 -22.995 1.00 96.38 72 TYR A CA 1
ATOM 514 C C . TYR A 1 72 ? 2.417 -5.245 -24.295 1.00 96.38 72 TYR A C 1
ATOM 516 O O . TYR A 1 72 ? 2.784 -5.754 -25.347 1.00 96.38 72 TYR A O 1
ATOM 524 N N . TYR A 1 73 ? 1.983 -3.984 -24.221 1.00 95.56 73 TYR A N 1
ATOM 525 C CA . TYR A 1 73 ? 1.849 -3.091 -25.377 1.00 95.56 73 TYR A CA 1
ATOM 526 C C . TYR A 1 73 ? 3.057 -2.161 -25.570 1.00 95.56 73 TYR A C 1
ATOM 528 O O . TYR A 1 73 ? 2.938 -1.133 -26.231 1.00 95.56 73 TYR A O 1
ATOM 536 N N . TRP A 1 74 ? 4.219 -2.482 -24.991 1.00 93.56 74 TRP A N 1
ATOM 537 C CA . TRP A 1 74 ? 5.385 -1.592 -25.011 1.00 93.56 74 TRP A CA 1
ATOM 538 C C . TRP A 1 74 ? 5.845 -1.238 -26.430 1.00 93.56 74 TRP A C 1
ATOM 540 O O . TRP A 1 74 ? 6.132 -0.076 -26.711 1.00 93.56 74 TRP A O 1
ATOM 550 N N . ASP A 1 75 ? 5.865 -2.218 -27.333 1.00 93.81 75 ASP A N 1
ATOM 551 C CA . ASP A 1 75 ? 6.287 -2.010 -28.720 1.00 93.81 75 ASP A CA 1
ATOM 552 C C . ASP A 1 75 ? 5.318 -1.087 -29.473 1.00 93.81 75 ASP A C 1
ATOM 554 O O . ASP A 1 75 ? 5.749 -0.130 -30.118 1.00 93.81 75 ASP A O 1
ATOM 558 N N . ASP A 1 76 ? 4.007 -1.305 -29.321 1.00 93.12 76 ASP A N 1
ATOM 559 C CA . ASP A 1 76 ? 2.973 -0.450 -29.915 1.00 93.12 76 ASP A CA 1
ATOM 560 C C . ASP A 1 76 ? 3.039 0.980 -29.366 1.00 93.12 76 ASP A C 1
ATOM 562 O O . ASP A 1 76 ? 2.949 1.949 -30.120 1.00 93.12 76 ASP A O 1
ATOM 566 N N . ILE A 1 77 ? 3.230 1.115 -28.051 1.00 90.00 77 ILE A N 1
ATOM 567 C CA . ILE A 1 77 ? 3.397 2.396 -27.362 1.00 90.00 77 ILE A CA 1
ATOM 568 C C . ILE A 1 77 ? 4.621 3.136 -27.909 1.00 90.00 77 ILE A C 1
ATOM 570 O O . ILE A 1 77 ? 4.510 4.310 -28.253 1.00 90.00 77 ILE A O 1
ATOM 574 N N . ASN A 1 78 ? 5.773 2.476 -28.034 1.00 93.50 78 ASN A N 1
ATOM 575 C CA . ASN A 1 78 ? 6.984 3.118 -28.550 1.00 93.50 78 ASN A CA 1
ATOM 576 C C . ASN A 1 78 ? 6.826 3.587 -29.993 1.00 93.50 78 ASN A C 1
ATOM 578 O O . ASN A 1 78 ? 7.182 4.725 -30.294 1.00 93.50 78 ASN A O 1
ATOM 582 N N . HIS A 1 79 ? 6.230 2.764 -30.856 1.00 89.75 79 HIS A N 1
ATOM 583 C CA . HIS A 1 79 ? 5.956 3.143 -32.241 1.00 89.75 79 HIS A CA 1
ATOM 584 C C . HIS A 1 79 ? 5.048 4.385 -32.317 1.00 89.75 79 HIS A C 1
ATOM 586 O O . HIS A 1 79 ? 5.303 5.287 -33.116 1.00 89.75 79 HIS A O 1
ATOM 592 N N . LEU A 1 80 ? 4.026 4.483 -31.457 1.00 88.88 80 LEU A N 1
ATOM 593 C CA . LEU A 1 80 ? 3.148 5.659 -31.387 1.00 88.88 80 LEU A CA 1
ATOM 594 C C . LEU A 1 80 ? 3.893 6.939 -30.983 1.00 88.88 80 LEU A C 1
ATOM 596 O O . LEU A 1 80 ? 3.507 8.031 -31.401 1.00 88.88 80 LEU A O 1
ATOM 600 N N . PHE A 1 81 ? 4.956 6.814 -30.187 1.00 87.19 81 PHE A N 1
ATOM 601 C CA . PHE A 1 81 ? 5.796 7.931 -29.751 1.00 87.19 81 PHE A CA 1
ATOM 602 C C . PHE A 1 81 ? 7.041 8.153 -30.631 1.00 87.19 81 PHE A C 1
ATOM 604 O O . PHE A 1 81 ? 7.869 9.001 -30.300 1.00 87.19 81 PHE A O 1
ATOM 611 N N . GLY A 1 82 ? 7.146 7.468 -31.776 1.00 79.50 82 GLY A N 1
ATOM 612 C CA . GLY A 1 82 ? 8.224 7.653 -32.753 1.00 79.50 82 GLY A CA 1
ATOM 613 C C . GLY A 1 82 ? 9.555 6.991 -32.379 1.00 79.50 82 GLY A C 1
ATOM 614 O O . GLY A 1 82 ? 10.595 7.434 -32.870 1.00 79.50 82 GLY A O 1
ATOM 615 N N . GLY A 1 83 ? 9.516 5.988 -31.494 1.00 60.41 83 GLY A N 1
ATOM 616 C CA . GLY A 1 83 ? 10.629 5.081 -31.198 1.00 60.41 83 GLY A CA 1
ATOM 617 C C . GLY A 1 83 ? 10.815 3.995 -32.249 1.00 60.41 83 GLY A C 1
ATOM 618 O O . GLY A 1 83 ? 9.821 3.636 -32.920 1.00 60.41 83 GLY A O 1
#

pLDDT: mean 87.66, std 12.16, range [46.41, 97.44]

=== Feature glossary ===
The record interleaves many kinds of information about one protein. Here is each kind framed as the question it answers.

Q: What are the backbone torsion angles?
A: φ (phi) and ψ (psi) are the two rotatable backbone dihedrals per residue: φ is the C(i-1)–N–Cα–C torsion, ψ is the N–Cα–C–N(i+1) torsion, both in degrees on (−180°, 180°]. α-helical residues cluster near (−60°, −45°); β-strand residues near (−120°, +130°). A Ramachandran plot is simply a scatter of (φ, ψ) for every residue.

Q: What is the amino-acid chain?
A: This is the polypeptide sequence — one letter per residue, N-terminus first. Length ranges from a few dozen residues for small domains to over a thousand for large multi-domain proteins.

Q: How mobile is each atom in the crystal?
A: For experimental (PDB) structures, the B-factor (temperature factor) quantifies the positional spread of each atom in the crystal — a combination of thermal vibration and static disorder — in units of Å². High B-factors mark flexible loops or poorly resolved regions; low B-factors mark the rigid, well-ordered core.

Q: Are the domains correctly placed relative to each other?
A: Predicted Aligned Error (PAE) is an AlphaFold confidence matrix: entry (i, j) is the expected error in the position of residue j, in ångströms, when the prediction is superimposed on the true structure at residue i. Low PAE within a block of residues means that block is internally rigid and well-predicted; high PAE between two blocks means their relative placement is uncertain even if each block individually is confident.

Q: How confident is the AlphaFold model at each residue?
A: pLDDT is the predicted lDDT-Cα score: AlphaFold's confidence that the local environment of each residue (all inter-atomic distances within 15 Å) is correctly placed. It is a per-residue number between 0 and 100, with higher meaning more reliable.

Q: What family and function is it annotated with?
A: Functional annotations link the protein to curated databases. InterPro entries identify conserved domains and families by matching the sequence against member-database signatures (Pfam, PROSITE, CDD, …). Gene Ontology (GO) terms describe molecular function, biological process, and cellular component in a controlled vocabulary. CATH places the structure in a hierarchical fold classification (Class/Architecture/Topology/Homologous-superfamily). The organism is the source species.

Q: How big and how compact is the whole molecule?
A: Three whole-structure scalars: the radius of gyration (RMS distance of Cα from centroid, in Å), the count of Cα–Cα contacts (pairs closer than 8 Å and separated by more than four residues in sequence — i.e. tertiary, not local, contacts), and the bounding-box dimensions. Together they distinguish compact globular folds from extended fibres or disordered chains.

Q: What known structures does this most resemble?
A: The Foldseek neighbor list gives the closest experimentally determined structures in the PDB, ranked by structural alignment. TM-score near 1 means near-identical fold; near 0.3 means only rough topology match. This is how one finds what a novel AlphaFold prediction most resembles in the solved-structure universe.

Q: Which residues are buried vs exposed?
A: SASA measures how much of the protein is reachable by solvent. It is computed by rolling a water-sized probe over the atomic surface and summing the exposed area (Å²). Per-residue SASA distinguishes core (buried, low SASA) from surface (exposed, high SASA) residues; total SASA is a whole-molecule size measure.

Q: Which residues are in helices, strands, or loops?
A: Eight-state secondary structure (DSSP): H is the canonical α-helix, G the tighter 3₁₀-helix, I the wider π-helix; E/B are β-structure, T and S are turns and bends, and '-' is everything else. DSSP derives these from the pattern of main-chain N–H···O=C hydrogen bonds, not from the sequence.

Q: Where is each backbone atom in 3D?
A: Structure coordinates are given as an mmCIF _atom_site loop: one row per atom with element, residue name, chain id, sequence number, and x/y/z position in Å. Only the four main-chain atoms per residue are included here; side chains are omitted to keep the record compact.

Q: What if only a Cα trace is available?
A: Three-state secondary structure (P-SEA) collapses the eight DSSP classes into helix (a), strand (b), and coil (c). P-SEA assigns these from Cα geometry alone — distances and angles — without requiring backbone oxygens, so it works on any Cα trace.

Q: What do the rendered images show?
A: The six renders are orthographic views along the three Cartesian axes in both directions. Representation (cartoon, sticks, or surface) and color scheme (sequence-rainbow or by-chain) vary across proteins so the training set covers all the common visualization conventions.

Q: What does the local fold look like, residue by residue?
A: Foldseek's 3Di representation compresses backbone geometry into a per-residue letter drawn from a learned twenty-state alphabet. It captures the tertiary interaction pattern around each residue — which residues are packed against it in space, regardless of where they are in sequence.

Q: What do the diagnostic plots show?
A: The contact map is a binary N×N matrix image: pixel (i, j) is dark where Cα_i and Cα_j are within 8 Å and |i−j|>4. Because the |i−j|>4 filter removes local helical contacts, off-diagonal stripes parallel to the main diagonal indicate parallel β-sheets; stripes perpendicular to it indicate antiparallel β-sheets. The Ramachandran plot scatters every residue's (φ, ψ) pair against the sterically allowed regions. The PAE heatmap renders the predicted-aligned-error matrix.